Protein AF-A0A1B7Z1G4-F1 (afdb_monomer)

Foldseek 3Di:
DDDDDDDDPFDKDKDADADPPVRATDAQDWDDDVPDPDTFGAHPRRMDIGTPVRVPPPPDPPDD

Sequence (64 aa):
MPDYVFGQESVFIGGVVLDNVANESIIFTTVGVKGKSKGVITNMNGGFRLPLSFRNIDGNDINT

pLDDT: mean 79.88, std 17.06, range [40.0, 96.0]

Mean predicted aligned error: 9.86 Å

Structure (mmCIF, N/CA/C/O back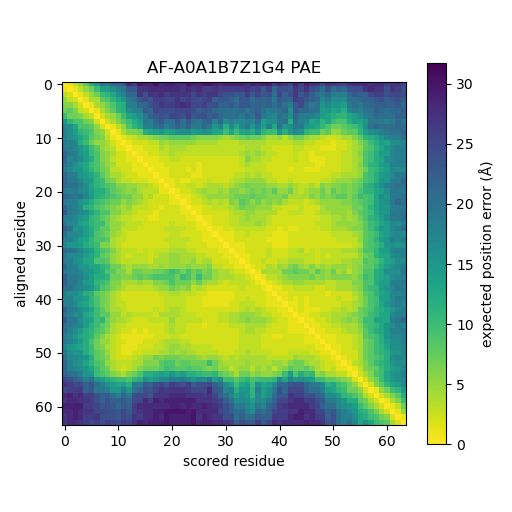bone):
data_AF-A0A1B7Z1G4-F1
#
_entry.id   AF-A0A1B7Z1G4-F1
#
loop_
_atom_site.group_PDB
_atom_site.id
_atom_site.type_symbol
_atom_site.label_atom_id
_atom_site.label_alt_id
_atom_site.label_comp_id
_atom_site.label_asym_id
_atom_site.label_entity_id
_atom_site.label_seq_id
_atom_site.pdbx_PDB_ins_code
_atom_site.Cartn_x
_atom_site.Cartn_y
_atom_site.Cartn_z
_atom_site.occupancy
_atom_site.B_iso_or_equiv
_atom_site.auth_seq_id
_atom_site.auth_comp_id
_atom_site.auth_asym_id
_atom_site.auth_atom_id
_atom_site.pdbx_PDB_model_num
ATOM 1 N N . MET A 1 1 ? 31.002 22.838 -17.558 1.00 49.53 1 MET A N 1
ATOM 2 C CA . MET A 1 1 ? 30.774 21.393 -17.749 1.00 49.53 1 MET A CA 1
ATOM 3 C C . MET A 1 1 ? 29.554 21.036 -16.917 1.00 49.53 1 MET A C 1
ATOM 5 O O . MET A 1 1 ? 29.640 21.250 -15.715 1.00 49.53 1 MET A O 1
ATOM 9 N N . PRO A 1 2 ? 28.406 20.650 -17.495 1.00 56.38 2 PRO A N 1
ATOM 10 C CA . PRO A 1 2 ? 27.275 20.204 -16.694 1.00 56.38 2 PRO A CA 1
ATOM 11 C C . PRO A 1 2 ? 27.444 18.715 -16.377 1.00 56.38 2 PRO A C 1
ATOM 13 O O . PRO A 1 2 ? 27.612 17.902 -17.286 1.00 56.38 2 PRO A O 1
ATOM 16 N N . ASP A 1 3 ? 27.423 18.374 -15.092 1.00 55.72 3 ASP A N 1
ATOM 17 C CA . ASP A 1 3 ? 27.382 16.988 -14.635 1.00 55.72 3 ASP A CA 1
ATOM 18 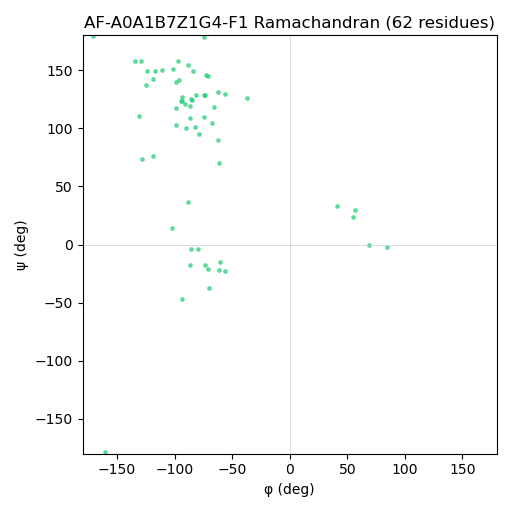C C . ASP A 1 3 ? 26.051 16.357 -15.061 1.00 55.72 3 ASP A C 1
ATOM 20 O O . ASP A 1 3 ? 24.972 16.810 -14.673 1.00 55.72 3 ASP A O 1
ATOM 24 N N . TYR A 1 4 ? 26.119 15.317 -15.891 1.00 57.81 4 TYR A N 1
ATOM 25 C CA . TYR A 1 4 ? 24.955 14.509 -16.240 1.00 57.81 4 TYR A CA 1
ATOM 26 C C . TYR A 1 4 ? 24.595 13.614 -15.050 1.00 57.81 4 TYR A C 1
ATOM 28 O O . TYR A 1 4 ? 25.300 12.654 -14.739 1.00 57.81 4 TYR A O 1
ATOM 36 N N . VAL A 1 5 ? 23.474 13.913 -14.393 1.00 60.47 5 VAL A N 1
ATOM 37 C CA . VAL A 1 5 ? 22.863 13.017 -13.406 1.00 60.47 5 VAL A CA 1
ATOM 38 C C . VAL A 1 5 ? 22.028 11.985 -14.160 1.00 60.47 5 VAL A C 1
ATOM 40 O O . VAL A 1 5 ? 20.915 12.267 -14.597 1.00 60.47 5 VAL A O 1
ATOM 43 N N . PHE A 1 6 ? 22.561 10.776 -14.317 1.00 59.88 6 PHE A N 1
ATOM 44 C CA . PHE A 1 6 ? 21.785 9.630 -14.783 1.00 59.88 6 PHE A CA 1
ATOM 45 C C . PHE A 1 6 ? 20.968 9.076 -13.609 1.00 59.88 6 PHE A C 1
ATOM 47 O O . PHE A 1 6 ? 21.469 8.302 -12.795 1.00 59.88 6 PHE A O 1
ATOM 54 N N . GLY A 1 7 ? 19.711 9.502 -13.487 1.00 63.38 7 GLY A N 1
ATOM 55 C CA . GLY A 1 7 ? 18.741 8.867 -12.595 1.00 63.38 7 GLY A CA 1
ATOM 56 C C . GLY A 1 7 ? 18.070 7.695 -13.307 1.00 63.38 7 GLY A C 1
ATOM 57 O O . GLY A 1 7 ? 17.518 7.873 -14.388 1.00 63.38 7 GLY A O 1
ATOM 58 N N . GLN A 1 8 ? 18.0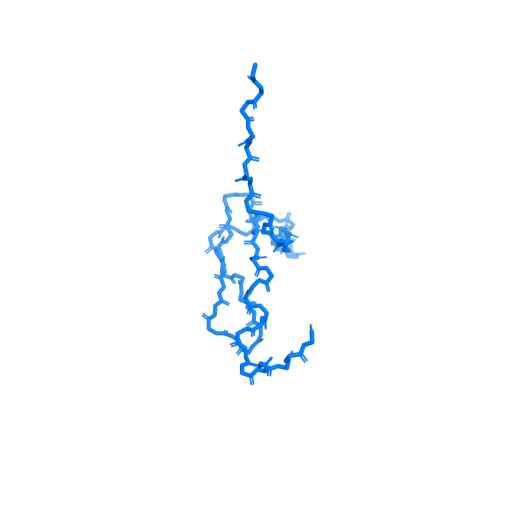99 6.496 -12.722 1.00 63.66 8 GLN A N 1
ATOM 59 C CA . GLN A 1 8 ? 17.315 5.370 -13.231 1.00 63.66 8 GLN A CA 1
ATOM 60 C C . GLN A 1 8 ? 15.824 5.681 -13.028 1.00 63.66 8 GLN A C 1
ATOM 62 O O . GLN A 1 8 ? 15.335 5.615 -11.897 1.00 63.66 8 GLN A O 1
ATOM 67 N N . GLU A 1 9 ? 15.108 6.037 -14.103 1.00 57.38 9 GLU A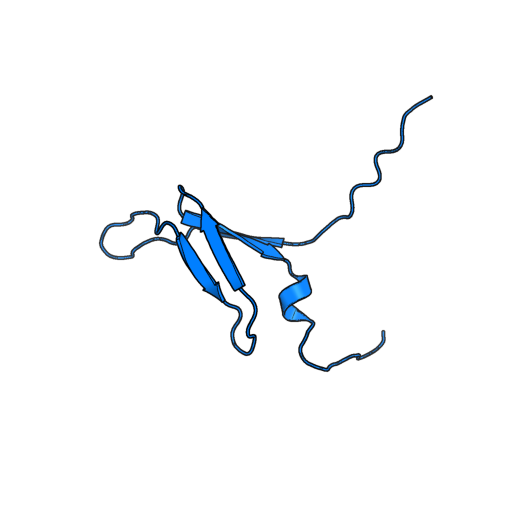 N 1
ATOM 68 C CA . GLU A 1 9 ? 13.654 6.246 -14.089 1.00 57.38 9 GLU A CA 1
ATOM 69 C C . GLU A 1 9 ? 12.951 4.940 -13.713 1.00 57.38 9 GLU A C 1
ATOM 71 O O . GLU A 1 9 ? 12.636 4.081 -14.534 1.00 57.38 9 GLU A O 1
ATOM 76 N N . SER A 1 10 ? 12.740 4.761 -12.417 1.00 71.62 10 SER A N 1
ATOM 77 C CA . SER A 1 10 ? 11.942 3.667 -11.898 1.00 71.62 10 SER A CA 1
ATOM 78 C C . SER A 1 10 ? 10.494 4.131 -11.890 1.00 71.62 10 SER A C 1
ATOM 80 O O . SER A 1 10 ? 10.154 5.123 -11.248 1.00 71.62 10 SER A O 1
ATOM 82 N N . VAL A 1 11 ? 9.632 3.436 -12.628 1.00 85.12 11 VAL A N 1
ATOM 83 C CA . VAL A 1 11 ? 8.199 3.733 -12.623 1.00 85.12 11 VAL A CA 1
ATOM 84 C C . VAL A 1 11 ? 7.568 3.073 -11.397 1.00 85.12 11 VAL A C 1
ATOM 86 O O . VAL A 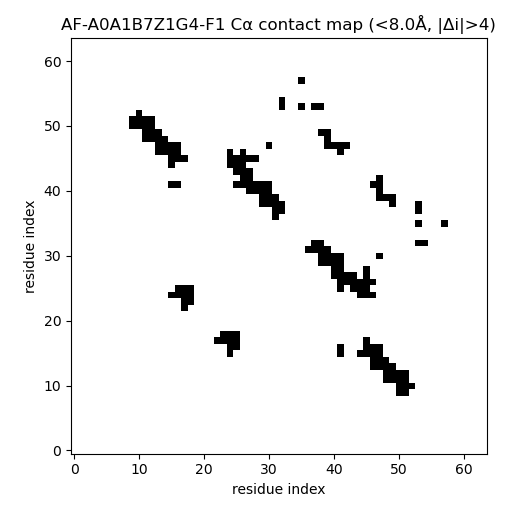1 11 ? 7.759 1.878 -11.146 1.00 85.12 11 VAL A O 1
ATOM 89 N N . PHE A 1 12 ? 6.811 3.848 -10.623 1.00 87.88 12 PHE A N 1
ATOM 90 C CA . PHE A 1 12 ? 6.169 3.399 -9.388 1.00 87.88 12 PHE A CA 1
ATOM 91 C C . PHE A 1 12 ? 4.659 3.630 -9.439 1.00 87.88 12 PHE A C 1
ATOM 93 O O . PHE A 1 12 ? 4.193 4.611 -10.014 1.00 87.88 12 PHE A O 1
ATOM 100 N N . ILE A 1 13 ? 3.905 2.769 -8.756 1.00 89.50 13 ILE A N 1
ATOM 101 C CA . ILE A 1 13 ? 2.536 3.067 -8.327 1.00 89.50 13 ILE A CA 1
ATOM 102 C C . ILE A 1 13 ? 2.618 3.612 -6.903 1.00 89.50 13 ILE A C 1
ATOM 104 O O . ILE A 1 13 ? 3.175 2.962 -6.017 1.00 89.50 13 ILE A O 1
ATOM 108 N N . GLY A 1 14 ? 2.079 4.808 -6.690 1.00 92.19 14 GLY A N 1
ATOM 109 C CA . GLY A 1 14 ? 1.988 5.438 -5.376 1.00 92.19 14 GLY A CA 1
ATOM 110 C C . GLY A 1 14 ? 0.547 5.514 -4.886 1.00 92.19 14 GLY A C 1
ATOM 111 O O . GLY A 1 14 ? -0.378 5.629 -5.687 1.00 92.19 14 GLY A O 1
ATOM 112 N N . GLY A 1 15 ? 0.366 5.480 -3.570 1.00 93.75 15 GLY A N 1
ATOM 113 C CA . GLY A 1 15 ? -0.937 5.654 -2.934 1.00 93.75 15 GLY A CA 1
ATOM 114 C C . GLY A 1 15 ? -0.821 5.782 -1.421 1.00 93.75 15 GLY A C 1
ATOM 115 O O . GLY A 1 15 ? 0.280 5.721 -0.873 1.00 93.75 15 GLY A O 1
ATOM 116 N N . VAL A 1 16 ? -1.961 5.956 -0.757 1.00 95.06 16 VAL A N 1
ATOM 117 C CA . VAL A 1 16 ? -2.097 5.978 0.706 1.00 95.06 16 VAL A CA 1
ATOM 118 C C . VAL A 1 16 ? -3.141 4.940 1.098 1.00 95.06 16 VAL A C 1
ATOM 120 O O . VAL A 1 16 ? -4.164 4.816 0.426 1.00 95.06 16 VAL A O 1
ATOM 123 N N . VAL A 1 17 ? -2.874 4.182 2.158 1.00 94.94 17 VAL A N 1
ATOM 124 C CA . VAL A 1 17 ? -3.831 3.226 2.720 1.00 94.94 17 VAL A CA 1
ATOM 125 C C . VAL A 1 17 ? -4.601 3.903 3.848 1.00 94.94 17 VAL A C 1
ATOM 127 O O . VAL A 1 17 ? -3.989 4.393 4.796 1.00 94.94 17 VAL A O 1
ATOM 130 N N . LEU A 1 18 ? -5.929 3.912 3.739 1.00 95.06 18 LEU A N 1
ATOM 131 C CA . LEU A 1 18 ? -6.839 4.510 4.713 1.00 95.06 18 LEU A CA 1
ATOM 132 C C . LEU A 1 18 ? -7.768 3.446 5.307 1.00 95.06 18 LEU A C 1
ATOM 134 O O . LEU A 1 18 ? -8.229 2.554 4.591 1.00 95.06 18 LEU A O 1
ATOM 138 N N . ASP A 1 19 ? -8.060 3.562 6.599 1.00 93.44 19 ASP A N 1
ATOM 139 C CA . ASP A 1 19 ? -9.158 2.847 7.242 1.00 93.44 19 ASP A CA 1
ATOM 140 C C . ASP A 1 19 ? -10.496 3.474 6.824 1.00 93.44 19 ASP A C 1
ATOM 142 O O . ASP A 1 19 ? -10.681 4.684 6.923 1.00 93.44 19 ASP A O 1
ATOM 146 N N . ASN A 1 20 ? -11.439 2.662 6.346 1.00 92.88 20 ASN A N 1
ATOM 147 C CA . ASN A 1 20 ? -12.706 3.163 5.803 1.00 92.88 20 ASN A CA 1
ATOM 148 C C . ASN A 1 20 ? -13.690 3.670 6.877 1.00 92.88 20 ASN A C 1
ATOM 150 O O . ASN A 1 20 ? -14.645 4.367 6.550 1.00 92.88 20 ASN A O 1
ATOM 154 N N . VAL A 1 21 ? -13.501 3.303 8.145 1.00 94.62 21 VAL A N 1
ATOM 155 C CA . VAL A 1 21 ? -14.381 3.711 9.250 1.00 94.62 21 VAL A CA 1
ATOM 156 C C . VAL A 1 21 ? -13.836 4.966 9.924 1.00 94.62 21 VAL A C 1
ATOM 158 O O . VAL A 1 21 ? -14.584 5.916 10.143 1.00 94.62 21 VAL A O 1
ATOM 161 N N . ALA A 1 22 ? -12.539 4.985 10.230 1.00 91.56 22 ALA A N 1
ATOM 162 C CA . ALA A 1 22 ? -11.881 6.098 10.911 1.00 91.56 22 ALA A CA 1
ATOM 163 C C . ALA A 1 22 ? -11.388 7.193 9.948 1.00 91.56 22 ALA A C 1
ATOM 165 O O . ALA A 1 22 ? -11.132 8.316 10.375 1.00 91.56 22 ALA A O 1
ATOM 166 N N . ASN A 1 23 ? -11.262 6.882 8.651 1.00 89.75 23 ASN A N 1
ATOM 167 C CA . ASN A 1 23 ? -10.615 7.733 7.645 1.00 89.75 23 ASN A CA 1
ATOM 168 C C . ASN A 1 23 ? -9.161 8.099 8.019 1.00 89.75 23 ASN A C 1
ATOM 170 O O . ASN A 1 23 ? -8.649 9.162 7.662 1.00 89.75 23 ASN A O 1
ATOM 174 N N . GLU A 1 24 ? -8.495 7.207 8.755 1.00 93.31 24 GLU A N 1
ATOM 175 C CA . GLU A 1 24 ? -7.127 7.369 9.244 1.00 93.31 24 GLU A CA 1
ATOM 176 C C . GLU A 1 24 ? -6.131 6.580 8.391 1.00 93.31 24 GLU A C 1
ATOM 178 O O . GLU A 1 24 ? -6.451 5.540 7.817 1.00 93.31 24 GLU A O 1
ATOM 183 N N . SER A 1 25 ? -4.892 7.067 8.312 1.00 94.06 25 SER A N 1
ATOM 184 C CA . SER A 1 25 ? -3.823 6.403 7.563 1.00 94.06 25 SER A CA 1
ATOM 185 C C . SER A 1 25 ? -3.295 5.168 8.286 1.00 94.06 25 SER A C 1
ATOM 187 O O . SER A 1 25 ? -2.872 5.249 9.438 1.00 94.06 25 SER A O 1
ATOM 189 N N . ILE A 1 26 ? -3.236 4.036 7.584 1.00 92.94 26 ILE A N 1
ATOM 190 C CA . ILE A 1 26 ? -2.721 2.785 8.148 1.00 92.94 26 ILE A CA 1
ATOM 191 C C . ILE A 1 26 ? -1.203 2.727 7.974 1.00 92.94 26 ILE A C 1
ATOM 193 O O . ILE A 1 26 ? -0.681 2.536 6.871 1.00 92.94 26 ILE A O 1
ATOM 197 N N . ILE A 1 27 ? -0.490 2.865 9.087 1.00 95.81 27 ILE A N 1
ATOM 198 C CA . ILE A 1 27 ? 0.973 2.799 9.147 1.00 95.81 27 ILE A CA 1
ATOM 199 C C . ILE A 1 27 ? 1.469 1.353 9.245 1.00 95.81 27 ILE A C 1
ATOM 201 O O . ILE A 1 27 ? 0.799 0.497 9.818 1.00 95.81 27 ILE A O 1
ATOM 205 N N . PHE A 1 28 ? 2.658 1.087 8.702 1.00 93.19 28 PHE A N 1
ATOM 206 C CA . PHE A 1 28 ? 3.346 -0.206 8.790 1.00 93.19 28 PHE A CA 1
ATOM 207 C C . PHE A 1 28 ? 2.545 -1.427 8.292 1.00 93.19 28 PHE A C 1
ATOM 209 O O . PHE A 1 28 ? 2.843 -2.559 8.673 1.00 93.19 28 PHE A O 1
ATOM 216 N N . THR A 1 29 ? 1.561 -1.231 7.409 1.00 93.69 29 THR A N 1
ATOM 217 C CA . THR A 1 29 ? 0.832 -2.343 6.781 1.00 93.69 29 THR A CA 1
ATOM 218 C C . THR A 1 29 ? 1.520 -2.805 5.502 1.00 93.69 29 THR A C 1
ATOM 220 O O . THR A 1 29 ? 2.236 -2.040 4.855 1.00 93.69 29 THR A O 1
ATOM 223 N N . THR A 1 30 ? 1.310 -4.066 5.124 1.00 94.25 30 THR A N 1
ATOM 224 C CA . THR A 1 30 ? 1.891 -4.645 3.908 1.00 94.25 30 THR A CA 1
ATOM 225 C C . THR A 1 30 ? 0.946 -4.469 2.724 1.00 94.25 30 THR A C 1
ATOM 227 O O . THR A 1 30 ? -0.164 -4.996 2.716 1.00 94.25 30 THR A O 1
ATOM 230 N N . VAL A 1 31 ? 1.417 -3.786 1.682 1.00 92.75 31 VAL A N 1
ATOM 231 C CA . VAL A 1 31 ? 0.761 -3.692 0.374 1.00 92.75 31 VAL A CA 1
ATOM 232 C C . VAL A 1 31 ? 1.429 -4.688 -0.569 1.00 92.75 31 VAL A C 1
ATOM 234 O O . VAL A 1 31 ? 2.544 -4.468 -1.048 1.00 92.75 31 VAL A O 1
ATOM 237 N N . GLY A 1 32 ? 0.757 -5.814 -0.804 1.00 91.38 32 GLY A N 1
ATOM 238 C CA . GLY A 1 32 ? 1.222 -6.884 -1.688 1.00 91.38 32 GLY A CA 1
ATOM 239 C C . GLY A 1 32 ? 0.626 -6.806 -3.092 1.00 91.38 32 GLY A C 1
ATOM 240 O O . GLY A 1 32 ? -0.450 -6.245 -3.303 1.00 91.38 32 GLY A O 1
ATOM 241 N N . VAL A 1 33 ? 1.308 -7.419 -4.060 1.00 88.31 33 VAL A N 1
ATOM 242 C CA . VAL A 1 33 ? 0.762 -7.625 -5.408 1.00 88.31 33 VAL A CA 1
ATOM 243 C C . VAL A 1 33 ? 0.100 -8.996 -5.467 1.00 88.31 33 VAL A C 1
ATOM 245 O O . VAL A 1 33 ? 0.723 -10.005 -5.140 1.00 88.31 33 VAL A O 1
ATOM 248 N N . LYS A 1 34 ? -1.165 -9.056 -5.897 1.00 85.56 34 LYS A N 1
ATOM 249 C CA . LYS A 1 34 ? -1.891 -10.327 -6.036 1.00 85.56 34 LYS A CA 1
ATOM 250 C C . LYS A 1 34 ? -1.115 -11.284 -6.949 1.00 85.56 34 LYS A C 1
ATOM 252 O O . LYS A 1 34 ? -0.738 -10.901 -8.051 1.00 85.56 34 LYS A O 1
ATOM 257 N N . GLY A 1 35 ? -0.903 -12.517 -6.489 1.00 83.88 35 GLY A N 1
ATOM 258 C CA . GLY A 1 35 ? -0.125 -13.530 -7.213 1.00 83.88 35 GLY A CA 1
ATOM 259 C C . GLY A 1 35 ? 1.389 -13.450 -6.993 1.00 83.88 35 GLY A C 1
ATOM 260 O O . GLY A 1 35 ? 2.107 -14.315 -7.476 1.00 83.88 35 GLY A O 1
ATOM 261 N N . LYS A 1 36 ? 1.881 -12.469 -6.225 1.00 82.19 36 LYS A N 1
ATOM 262 C CA . LYS A 1 36 ? 3.307 -12.291 -5.925 1.00 82.19 36 LYS A CA 1
ATOM 263 C C . LYS A 1 36 ? 3.585 -12.451 -4.440 1.00 82.19 36 LYS A C 1
ATOM 265 O O . LYS A 1 36 ? 2.803 -12.031 -3.595 1.00 82.19 36 LYS A O 1
ATOM 270 N N . SER A 1 37 ? 4.782 -12.936 -4.131 1.00 82.12 37 SER A N 1
ATOM 271 C CA . SER A 1 37 ? 5.353 -12.876 -2.781 1.00 82.12 37 SER A CA 1
ATOM 272 C C . SER A 1 37 ? 5.965 -11.509 -2.441 1.00 82.12 37 SER A C 1
ATOM 274 O O . SER A 1 37 ? 6.429 -11.308 -1.322 1.00 82.12 37 SER A O 1
ATOM 276 N N . LYS A 1 38 ? 5.992 -10.563 -3.393 1.00 85.06 38 LYS A N 1
ATOM 277 C CA . LYS A 1 38 ? 6.581 -9.229 -3.218 1.00 85.06 38 LYS A CA 1
ATOM 278 C C . LYS A 1 38 ? 5.529 -8.187 -2.842 1.00 85.06 38 LYS A C 1
ATOM 280 O O . LYS A 1 38 ? 4.426 -8.162 -3.391 1.00 85.06 38 LYS A O 1
ATOM 285 N N . GLY A 1 39 ? 5.923 -7.279 -1.959 1.00 89.62 39 GLY A N 1
ATOM 286 C CA . GLY A 1 39 ? 5.120 -6.153 -1.504 1.00 89.62 39 GLY A CA 1
ATOM 287 C C . GLY A 1 39 ? 5.989 -5.069 -0.880 1.00 89.62 39 GLY A C 1
ATOM 288 O O . GLY A 1 39 ? 7.215 -5.188 -0.842 1.00 89.62 39 GLY A O 1
ATOM 289 N N . VAL A 1 40 ? 5.347 -4.009 -0.410 1.00 93.06 40 VAL A N 1
ATOM 290 C CA . VAL A 1 40 ? 5.986 -2.894 0.296 1.00 93.06 40 VAL A CA 1
ATOM 291 C C . VAL A 1 40 ? 5.248 -2.611 1.594 1.00 93.06 40 VAL A C 1
ATOM 293 O O . VAL A 1 40 ? 4.082 -2.970 1.738 1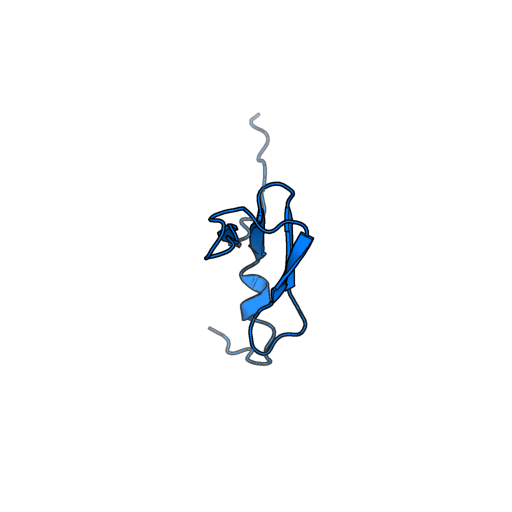.00 93.06 40 VAL A O 1
ATOM 296 N N . ILE A 1 41 ? 5.926 -1.969 2.537 1.00 94.44 41 ILE A N 1
ATOM 297 C CA . ILE A 1 41 ? 5.338 -1.558 3.811 1.00 94.44 41 ILE A CA 1
ATOM 298 C C . ILE A 1 41 ? 4.956 -0.077 3.714 1.00 94.44 41 ILE A C 1
ATOM 300 O O . ILE A 1 41 ? 5.696 0.710 3.118 1.00 94.44 41 ILE A O 1
ATOM 304 N N . THR A 1 42 ? 3.802 0.308 4.258 1.00 96.00 42 THR A N 1
ATOM 305 C CA . THR A 1 42 ? 3.381 1.714 4.307 1.00 96.00 42 THR A CA 1
ATOM 306 C C . THR A 1 42 ? 4.223 2.525 5.294 1.00 96.00 42 THR A C 1
ATOM 308 O O . THR A 1 42 ? 4.629 2.048 6.354 1.00 96.00 42 THR A O 1
ATOM 311 N N . ASN A 1 43 ? 4.467 3.788 4.951 1.00 93.94 43 ASN A N 1
ATOM 312 C CA . ASN A 1 43 ? 5.168 4.755 5.791 1.00 93.94 43 ASN A CA 1
ATOM 313 C C . ASN A 1 43 ? 4.286 5.257 6.952 1.00 93.94 43 ASN A C 1
ATOM 315 O O . ASN A 1 43 ? 3.103 4.938 7.049 1.00 93.94 43 ASN A O 1
ATOM 319 N N . MET A 1 44 ? 4.847 6.134 7.795 1.00 93.19 44 MET A N 1
ATOM 320 C CA . MET A 1 44 ? 4.144 6.780 8.921 1.00 93.19 44 MET A CA 1
ATOM 321 C C . MET A 1 44 ? 2.934 7.640 8.517 1.00 93.19 44 MET A C 1
ATOM 323 O O . MET A 1 44 ? 2.126 7.993 9.364 1.00 93.19 44 MET A O 1
ATOM 327 N N . ASN A 1 45 ? 2.800 7.988 7.239 1.00 89.94 45 ASN A N 1
ATOM 328 C CA . ASN A 1 45 ? 1.637 8.694 6.698 1.00 89.94 45 ASN A CA 1
ATOM 329 C C . ASN A 1 45 ? 0.681 7.761 5.928 1.00 89.94 45 ASN A C 1
ATOM 331 O O . ASN A 1 45 ? -0.106 8.236 5.119 1.00 89.94 45 ASN A O 1
ATOM 335 N N . GLY A 1 46 ? 0.823 6.438 6.079 1.00 91.81 46 GLY A N 1
ATOM 336 C CA . GLY A 1 46 ? 0.077 5.422 5.325 1.00 91.81 46 GLY A CA 1
ATOM 337 C C . GLY A 1 46 ? 0.433 5.329 3.840 1.00 91.81 46 GLY A C 1
ATOM 338 O O . GLY A 1 46 ? -0.124 4.503 3.117 1.00 91.81 46 GLY A O 1
ATOM 339 N N . GLY A 1 47 ? 1.363 6.160 3.367 1.00 95.25 47 GLY A N 1
ATOM 340 C CA . GLY A 1 47 ? 1.801 6.189 1.982 1.00 95.25 47 GLY A CA 1
ATOM 341 C C . GLY A 1 47 ? 2.666 4.988 1.618 1.00 95.25 47 GLY A C 1
ATOM 342 O O . GLY A 1 47 ? 3.481 4.534 2.418 1.00 95.25 47 GLY A O 1
ATOM 343 N N . PHE A 1 48 ? 2.551 4.514 0.382 1.00 94.94 48 PHE A N 1
ATOM 344 C CA . PHE A 1 48 ? 3.425 3.486 -0.175 1.00 94.94 48 PHE A CA 1
ATOM 345 C C . PHE A 1 48 ? 3.886 3.851 -1.586 1.00 94.94 48 PHE A C 1
ATOM 347 O O . PHE A 1 48 ? 3.249 4.632 -2.297 1.00 94.94 48 PHE A O 1
ATOM 354 N N . ARG A 1 49 ? 5.010 3.260 -2.000 1.00 92.56 49 ARG A N 1
AT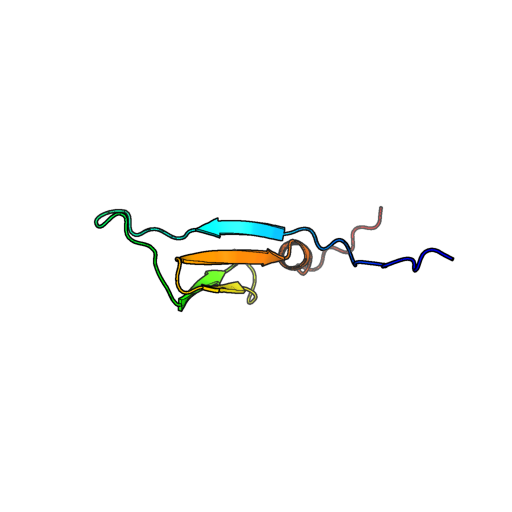OM 355 C CA . ARG A 1 49 ? 5.501 3.291 -3.382 1.00 92.56 49 ARG A CA 1
ATOM 356 C C . ARG A 1 49 ? 5.851 1.878 -3.801 1.00 92.56 49 ARG A C 1
ATOM 358 O O . ARG A 1 49 ? 6.808 1.304 -3.293 1.00 92.56 49 ARG A O 1
ATOM 365 N N . LEU A 1 50 ? 5.068 1.326 -4.715 1.00 90.19 50 LEU A N 1
ATOM 366 C CA . LEU A 1 50 ? 5.260 -0.008 -5.255 1.00 90.19 50 LEU A CA 1
ATOM 367 C C . LEU A 1 50 ? 5.989 0.093 -6.606 1.00 90.19 50 LEU A C 1
ATOM 369 O O . LEU A 1 50 ? 5.440 0.685 -7.539 1.00 90.19 50 LEU A O 1
ATOM 373 N N . PRO A 1 51 ? 7.200 -0.469 -6.752 1.00 88.50 51 PRO A N 1
ATOM 374 C CA . PRO A 1 51 ? 7.889 -0.503 -8.040 1.00 88.50 51 PRO A CA 1
ATOM 375 C C . PRO A 1 51 ? 7.084 -1.303 -9.070 1.00 88.50 51 PRO A C 1
ATOM 377 O O . PRO A 1 51 ? 6.698 -2.443 -8.801 1.00 88.50 51 PRO A O 1
ATOM 380 N N . LEU A 1 52 ? 6.868 -0.757 -10.275 1.00 83.50 52 LEU A N 1
ATOM 381 C CA . LEU A 1 52 ? 6.180 -1.494 -11.347 1.00 83.50 52 LEU A CA 1
ATOM 382 C C . LEU A 1 52 ? 6.930 -2.759 -11.769 1.00 83.50 52 LEU A C 1
ATOM 384 O O . LEU A 1 52 ? 6.307 -3.704 -12.252 1.00 83.50 52 LEU A O 1
ATOM 388 N N . SER A 1 53 ? 8.237 -2.829 -11.513 1.00 81.06 53 SER A N 1
ATOM 389 C CA . SER A 1 53 ? 9.030 -4.042 -11.714 1.00 81.06 53 SER A CA 1
ATOM 390 C C . SER A 1 53 ? 8.478 -5.253 -10.952 1.00 81.06 53 SER A C 1
ATOM 392 O O . SER A 1 53 ? 8.707 -6.380 -11.374 1.00 81.06 53 SER A O 1
ATOM 394 N N . PHE A 1 54 ? 7.692 -5.066 -9.883 1.00 78.94 54 PHE A N 1
ATOM 395 C CA . PHE A 1 54 ? 7.077 -6.178 -9.147 1.00 78.94 54 PHE A CA 1
ATOM 396 C C . PHE A 1 54 ? 5.957 -6.864 -9.943 1.00 78.94 54 PHE A C 1
ATOM 398 O O . PHE A 1 54 ? 5.652 -8.031 -9.690 1.00 78.94 54 PHE A O 1
ATOM 405 N N . ARG A 1 55 ? 5.377 -6.181 -10.940 1.00 70.31 55 ARG A N 1
ATOM 406 C CA . ARG A 1 55 ? 4.340 -6.735 -11.817 1.00 70.31 55 ARG A CA 1
ATOM 407 C C . ARG A 1 55 ? 4.898 -7.805 -12.764 1.00 70.31 55 ARG A C 1
ATOM 409 O O . ARG A 1 55 ? 4.252 -8.830 -12.954 1.00 70.31 55 ARG A O 1
ATOM 416 N N . ASN A 1 56 ? 6.116 -7.621 -13.276 1.00 63.06 56 ASN A N 1
ATOM 417 C CA . ASN A 1 56 ? 6.652 -8.417 -14.392 1.00 63.06 56 ASN A CA 1
ATOM 418 C C . ASN A 1 56 ? 7.326 -9.742 -13.990 1.00 63.06 56 ASN A C 1
ATOM 420 O O . ASN A 1 56 ? 7.706 -10.518 -14.852 1.00 63.06 56 ASN A O 1
ATOM 424 N N . ILE A 1 57 ? 7.456 -10.054 -12.698 1.00 55.91 57 ILE A N 1
ATOM 425 C CA . ILE A 1 57 ? 8.217 -11.240 -12.236 1.00 55.91 57 ILE A CA 1
ATOM 426 C C . ILE A 1 57 ? 7.328 -12.503 -12.166 1.00 55.91 57 ILE A C 1
ATOM 428 O O . ILE A 1 57 ? 7.416 -13.266 -11.218 1.00 55.91 57 ILE A O 1
ATOM 432 N N . ASP A 1 58 ? 6.381 -12.668 -13.096 1.00 49.31 58 ASP A N 1
ATOM 433 C CA . ASP A 1 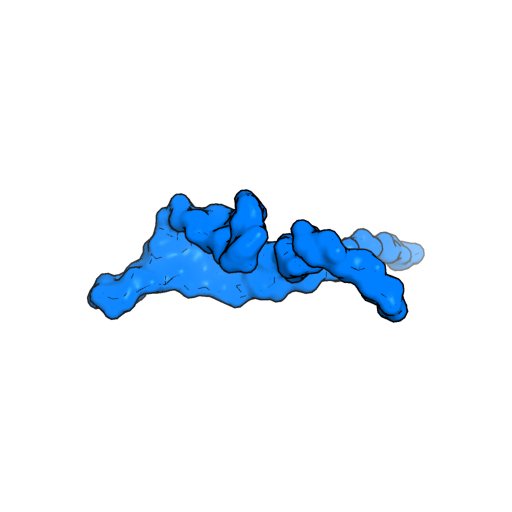58 ? 5.595 -13.909 -13.261 1.00 49.31 58 ASP A CA 1
ATOM 434 C C . ASP A 1 58 ? 5.902 -14.426 -14.658 1.00 49.31 58 ASP A C 1
ATOM 436 O O . ASP A 1 58 ? 5.121 -14.201 -15.573 1.00 49.31 58 ASP A O 1
ATOM 440 N N . GLY A 1 59 ? 7.084 -15.027 -14.821 1.00 49.38 59 GLY A N 1
ATOM 441 C CA . GLY A 1 59 ? 7.404 -16.004 -15.870 1.00 49.38 59 GLY A CA 1
ATOM 442 C C . GLY A 1 59 ? 6.876 -15.760 -17.287 1.00 49.38 59 GLY A C 1
ATOM 443 O O . GLY A 1 59 ? 6.567 -16.731 -17.968 1.00 49.38 59 GLY A O 1
ATOM 444 N N . ASN A 1 60 ? 6.760 -14.513 -17.739 1.00 48.25 60 ASN A N 1
ATOM 445 C CA . ASN A 1 60 ? 6.440 -14.204 -19.122 1.00 48.25 60 ASN A CA 1
ATOM 446 C C . AS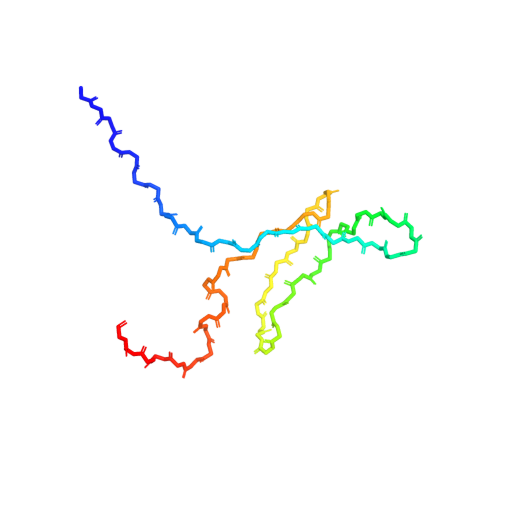N A 1 60 ? 7.467 -13.214 -19.650 1.00 48.25 60 ASN A C 1
ATOM 448 O O . ASN A 1 60 ? 7.194 -12.028 -19.840 1.00 48.25 60 ASN A O 1
ATOM 452 N N . ASP A 1 61 ? 8.657 -13.759 -19.882 1.00 53.72 61 ASP A N 1
ATOM 453 C CA . ASP A 1 61 ? 9.594 -13.274 -20.884 1.00 53.72 61 ASP A CA 1
ATOM 454 C C . ASP A 1 61 ? 8.924 -13.384 -22.268 1.00 53.72 61 ASP A C 1
ATOM 456 O O . ASP A 1 61 ? 9.282 -14.224 -23.091 1.00 53.72 61 ASP A O 1
ATOM 460 N N . ILE A 1 62 ? 7.911 -12.557 -22.541 1.00 50.53 62 ILE A N 1
ATOM 461 C CA . ILE A 1 62 ? 7.564 -12.248 -23.926 1.00 50.53 62 ILE A CA 1
ATOM 462 C C . ILE A 1 62 ? 8.373 -11.031 -24.324 1.00 50.53 62 ILE A C 1
ATOM 464 O O . ILE A 1 62 ? 8.059 -9.892 -23.988 1.00 50.53 62 ILE A O 1
ATOM 468 N N . ASN A 1 63 ? 9.456 -11.325 -25.035 1.00 45.12 63 ASN A N 1
ATOM 469 C CA . ASN A 1 63 ? 10.104 -10.401 -25.947 1.00 45.12 63 ASN A CA 1
ATOM 470 C C . ASN A 1 63 ? 9.051 -9.549 -26.665 1.00 45.12 63 ASN A C 1
ATOM 472 O O . ASN A 1 63 ? 8.160 -10.114 -27.302 1.00 45.12 63 ASN A O 1
ATOM 476 N N . THR A 1 64 ? 9.183 -8.227 -26.615 1.00 40.00 64 THR A N 1
ATOM 477 C CA . THR A 1 64 ? 9.101 -7.333 -27.783 1.00 40.00 64 THR A CA 1
ATOM 478 C C . THR A 1 64 ? 9.765 -6.017 -27.411 1.00 40.00 64 THR A C 1
ATOM 480 O O . THR A 1 64 ? 9.372 -5.440 -26.373 1.00 40.00 64 THR A O 1
#

Radius of gyration: 16.12 Å; Cα contacts (8 Å, |Δi|>4): 90; chains: 1; bounding box: 45×37×39 Å

InterPro domains:
  IPR008969 Carboxypeptidase-like, regulatory domain superfamily [SSF49464] (12-51)

Organism: NCBI:txid1836467

Secondary structure (DSSP, 8-state):
-----------EEEEE-B-TTT--B-TT-EEEPTT-S-EEE--TTSEEEEEGGGTS-SS-----

Solvent-accessible surface area (backbone atoms only — not comparable to full-atom values): 4286 Å² total; per-residue (Å²): 134,84,83,82,80,85,73,83,87,74,60,64,52,72,53,66,43,64,39,90,85,79,73,42,59,43,51,71,40,77,51,66,43,91,98,50,99,55,64,42,61,21,37,93,73,6,34,40,70,44,57,50,72,70,71,64,78,66,93,62,90,69,86,127